Protein AF-A0A0Q4N5V1-F1 (afdb_monomer)

Secondary structure (DSSP, 8-state):
----TTHHHHHHHHHHHHHHTTTSS---HHHHHHHHHHHHTTSEEEEEETTEEEEEEE-HHHHHHHHHHHHHHHHHHHHHHHHH---PPP-B---S-PPPEEEEETTEEEEESEEEEEEPTTS-EEEEEE-TT--EEEEE--HHHHHHHHHHHHHTT-EEEEEESSS---

Mean predicted aligned error: 16.79 Å

pLDDT: mean 72.14, std 18.32, range [30.84, 95.5]

Structure (mmCIF, N/CA/C/O backbone):
data_AF-A0A0Q4N5V1-F1
#
_entry.id   AF-A0A0Q4N5V1-F1
#
loop_
_atom_site.group_PDB
_atom_site.id
_atom_site.type_symbol
_atom_site.label_atom_id
_atom_site.label_alt_id
_atom_site.label_comp_id
_atom_site.label_asym_id
_atom_site.label_entity_id
_atom_site.label_seq_id
_atom_site.pdbx_PDB_ins_code
_atom_site.Cartn_x
_atom_site.Cartn_y
_atom_site.Cartn_z
_atom_site.occupancy
_atom_site.B_iso_or_equiv
_atom_site.auth_seq_id
_atom_site.auth_comp_id
_atom_site.auth_asym_id
_atom_site.auth_atom_id
_atom_site.pdbx_PDB_model_num
ATOM 1 N N . MET A 1 1 ? 13.635 27.551 -15.452 1.00 30.84 1 MET A N 1
ATOM 2 C CA . MET A 1 1 ? 13.203 26.312 -14.761 1.00 30.84 1 MET A CA 1
ATOM 3 C C . MET A 1 1 ? 13.975 25.125 -15.321 1.00 30.84 1 MET A C 1
ATOM 5 O O . MET A 1 1 ? 13.756 24.750 -16.464 1.00 30.84 1 MET A O 1
ATOM 9 N N . LYS A 1 2 ? 14.915 24.579 -14.540 1.00 32.53 2 LYS A N 1
ATOM 10 C CA . LYS A 1 2 ? 15.691 23.373 -14.868 1.00 32.53 2 LYS A CA 1
ATOM 11 C C . LYS A 1 2 ? 14.797 22.145 -14.640 1.00 32.53 2 LYS A C 1
ATOM 13 O O . LYS A 1 2 ? 14.381 21.916 -13.510 1.00 32.53 2 LYS A O 1
ATOM 18 N N . ARG A 1 3 ? 14.471 21.386 -15.691 1.00 31.91 3 ARG A N 1
ATOM 19 C CA . ARG A 1 3 ? 13.717 20.122 -15.605 1.00 31.91 3 ARG A CA 1
ATOM 20 C C . ARG A 1 3 ? 14.646 18.950 -15.957 1.00 31.91 3 ARG A C 1
ATOM 22 O O . ARG A 1 3 ?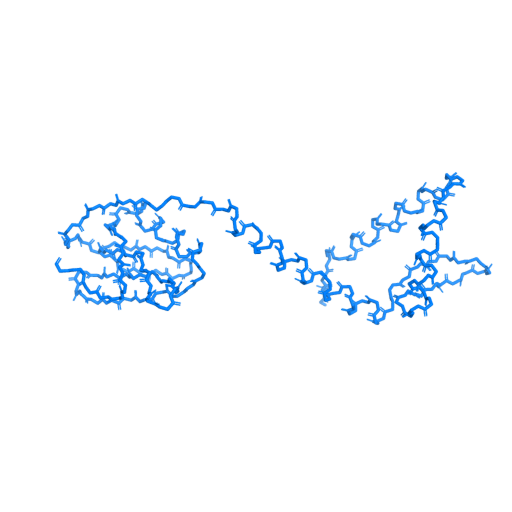 15.272 18.975 -17.007 1.00 31.91 3 ARG A O 1
ATOM 29 N N . GLY A 1 4 ? 14.706 17.936 -15.086 1.00 32.09 4 GLY A N 1
ATOM 30 C CA . GLY A 1 4 ? 15.033 16.552 -15.474 1.00 32.09 4 GLY A CA 1
ATOM 31 C C . GLY A 1 4 ? 16.502 16.105 -15.460 1.00 32.09 4 GLY A C 1
ATOM 32 O O . GLY A 1 4 ? 16.946 15.451 -16.398 1.00 32.09 4 GLY A O 1
ATOM 33 N N . GLY A 1 5 ? 17.258 16.396 -14.399 1.00 34.34 5 GLY A N 1
ATOM 34 C CA . GLY A 1 5 ? 18.684 16.050 -14.249 1.00 34.34 5 GLY A CA 1
ATOM 35 C C . GLY A 1 5 ? 19.044 14.586 -13.927 1.00 34.34 5 GLY A C 1
ATOM 36 O O . GLY A 1 5 ? 20.097 14.367 -13.339 1.00 34.34 5 GLY A O 1
ATOM 37 N N . ILE A 1 6 ? 18.223 13.587 -14.278 1.00 35.00 6 ILE A N 1
ATOM 38 C CA . ILE A 1 6 ? 18.539 12.166 -13.986 1.00 35.00 6 ILE A CA 1
ATOM 39 C C . ILE A 1 6 ? 18.706 11.329 -15.270 1.00 35.00 6 ILE A C 1
ATOM 41 O O . ILE A 1 6 ? 19.603 10.494 -15.337 1.00 35.00 6 ILE A O 1
ATOM 45 N N . ALA A 1 7 ? 17.963 11.622 -16.345 1.00 41.41 7 ALA A N 1
ATOM 46 C CA . ALA A 1 7 ? 18.101 10.907 -17.624 1.00 41.41 7 ALA A CA 1
ATOM 47 C C . ALA A 1 7 ? 19.300 11.389 -18.468 1.00 41.41 7 ALA A C 1
ATOM 49 O O . ALA A 1 7 ? 19.984 10.590 -19.105 1.00 41.41 7 ALA A O 1
ATOM 50 N N . ALA A 1 8 ? 19.600 12.692 -18.439 1.00 34.75 8 ALA A N 1
ATOM 51 C CA . ALA A 1 8 ? 20.717 13.268 -19.193 1.00 34.75 8 ALA A CA 1
ATOM 52 C C . ALA A 1 8 ? 22.090 12.866 -18.624 1.00 34.75 8 ALA A C 1
ATOM 54 O O . ALA A 1 8 ? 23.066 12.783 -19.367 1.00 34.75 8 ALA A O 1
ATOM 55 N N . THR A 1 9 ? 22.161 12.595 -17.318 1.00 35.16 9 THR A N 1
ATOM 56 C CA . THR A 1 9 ? 23.393 12.175 -16.641 1.00 35.16 9 THR A CA 1
ATOM 57 C C . THR A 1 9 ? 23.775 10.758 -17.059 1.00 35.16 9 THR A C 1
ATOM 59 O O . THR A 1 9 ? 24.915 10.556 -17.451 1.00 35.16 9 THR A O 1
ATOM 62 N N . GLN A 1 10 ? 22.821 9.817 -17.107 1.00 42.91 10 GLN A N 1
ATOM 63 C CA . GLN A 1 10 ? 23.083 8.433 -17.532 1.00 42.91 10 GLN A CA 1
ATOM 64 C C . GLN A 1 10 ? 23.411 8.303 -19.028 1.00 42.91 10 GLN A C 1
ATOM 66 O O . GLN A 1 10 ? 24.288 7.525 -19.395 1.00 42.91 10 GLN A O 1
ATOM 71 N N . LEU A 1 11 ? 22.774 9.095 -19.898 1.00 40.53 11 LEU A N 1
ATOM 72 C CA . LEU A 1 11 ? 23.109 9.127 -21.329 1.00 40.53 11 LEU A CA 1
ATOM 73 C C . LEU A 1 11 ? 24.512 9.696 -21.577 1.00 40.53 11 LEU A C 1
ATOM 75 O O . LEU A 1 11 ? 25.268 9.135 -22.367 1.00 40.53 11 LEU A O 1
ATOM 79 N N . LYS A 1 12 ? 24.905 10.745 -20.839 1.00 42.66 12 LYS A N 1
ATOM 80 C CA . LYS A 1 12 ? 26.290 11.240 -20.841 1.00 42.66 12 LYS A CA 1
ATOM 81 C C . LYS A 1 12 ? 27.272 10.199 -20.306 1.00 42.66 12 LYS A C 1
ATOM 83 O O . LYS A 1 12 ? 28.357 10.090 -20.862 1.00 42.66 12 LYS A O 1
ATOM 88 N N . SER A 1 13 ? 26.901 9.409 -19.296 1.00 48.34 13 SER A N 1
ATOM 89 C CA . SER A 1 13 ? 27.732 8.308 -18.787 1.00 48.34 13 SER A CA 1
ATOM 90 C C . SER A 1 13 ? 27.955 7.222 -19.836 1.00 48.34 13 SER A C 1
ATOM 92 O O . SER A 1 13 ? 29.079 6.767 -19.993 1.00 48.34 13 SER A O 1
ATOM 94 N N . ILE A 1 14 ? 26.917 6.840 -20.588 1.00 50.72 14 ILE A N 1
ATOM 95 C CA . ILE A 1 14 ? 27.019 5.824 -21.648 1.00 50.72 14 ILE A CA 1
ATOM 96 C C . ILE A 1 14 ? 27.849 6.353 -22.821 1.00 50.72 14 ILE A C 1
ATOM 98 O O . ILE A 1 14 ? 28.726 5.650 -23.304 1.00 50.72 14 ILE A O 1
ATOM 102 N N . ILE A 1 15 ? 27.638 7.601 -23.249 1.00 51.03 15 ILE A N 1
ATOM 103 C CA . ILE A 1 15 ? 28.427 8.219 -24.327 1.00 51.03 15 ILE A CA 1
ATOM 104 C C . ILE A 1 15 ? 29.891 8.417 -23.897 1.00 51.03 15 ILE A C 1
ATOM 106 O O . ILE A 1 15 ? 30.795 8.173 -24.691 1.00 51.03 15 ILE A O 1
ATOM 110 N N . SER A 1 16 ? 30.146 8.795 -22.641 1.00 52.72 16 SER A N 1
ATOM 111 C CA . SER A 1 16 ? 31.502 8.890 -22.079 1.00 52.72 16 SER A CA 1
ATOM 112 C C . SER A 1 16 ? 32.176 7.518 -21.988 1.00 52.72 16 SER A C 1
ATOM 114 O O . SER A 1 16 ? 33.333 7.388 -22.370 1.00 52.72 16 SER A O 1
ATOM 116 N N . TRP A 1 17 ? 31.439 6.485 -21.568 1.00 55.72 17 TRP A N 1
ATOM 117 C CA . TRP A 1 17 ? 31.905 5.095 -21.528 1.00 55.72 17 TRP A CA 1
ATOM 118 C C . TRP A 1 17 ? 32.208 4.539 -22.930 1.00 55.72 17 TRP A C 1
ATOM 120 O O . TRP A 1 17 ? 33.183 3.817 -23.121 1.00 55.72 17 TRP A O 1
ATOM 130 N N . LEU A 1 18 ? 31.405 4.912 -23.934 1.00 52.66 18 LEU A N 1
ATOM 131 C CA . LEU A 1 18 ? 31.639 4.560 -25.338 1.00 52.66 18 LEU A CA 1
ATOM 132 C C . LEU A 1 18 ? 32.889 5.261 -25.899 1.00 52.66 18 LEU A C 1
ATOM 134 O O . LEU A 1 18 ? 33.656 4.621 -26.613 1.00 52.66 18 LEU A O 1
ATOM 138 N N . LYS A 1 19 ? 33.123 6.533 -25.545 1.00 54.94 19 LYS A N 1
ATOM 139 C CA . LYS A 1 19 ? 34.309 7.310 -25.957 1.00 54.94 19 LYS A CA 1
ATOM 140 C C . LYS A 1 19 ? 35.603 6.823 -25.293 1.00 54.94 19 LYS A C 1
ATOM 142 O O . LYS A 1 19 ? 36.628 6.754 -25.958 1.00 54.94 19 LYS A O 1
ATOM 147 N N . GLU A 1 20 ? 35.565 6.411 -24.023 1.00 54.12 20 GLU A N 1
ATOM 148 C CA . GLU A 1 20 ? 36.720 5.794 -23.339 1.00 54.12 20 GLU A CA 1
ATOM 149 C C . GLU A 1 20 ? 37.159 4.471 -23.988 1.00 54.12 20 GLU A C 1
ATOM 151 O O . GLU A 1 20 ? 38.341 4.132 -23.968 1.00 54.12 20 GLU A O 1
ATOM 156 N N . ARG A 1 21 ? 36.226 3.741 -24.613 1.00 47.53 21 ARG A N 1
ATOM 157 C CA . ARG A 1 21 ? 36.496 2.475 -25.312 1.00 47.53 21 ARG A CA 1
ATOM 158 C C . ARG A 1 21 ? 36.750 2.609 -26.814 1.00 47.53 21 ARG A C 1
ATOM 160 O O . ARG A 1 21 ? 37.086 1.610 -27.442 1.00 47.53 21 ARG A O 1
ATOM 167 N N . GLU A 1 22 ? 36.686 3.810 -27.397 1.00 45.47 22 GLU A N 1
ATOM 168 C CA . GLU A 1 22 ? 37.096 4.038 -28.798 1.00 45.47 22 GLU A CA 1
ATOM 169 C C . GLU A 1 22 ? 38.586 3.737 -29.053 1.00 45.47 22 GLU A C 1
ATOM 171 O O . GLU A 1 22 ? 38.978 3.523 -30.201 1.00 45.47 22 GLU A O 1
ATOM 176 N N . GLY A 1 23 ? 39.401 3.639 -27.995 1.00 46.62 23 GLY A N 1
ATOM 177 C CA . GLY A 1 23 ? 40.788 3.171 -28.061 1.00 46.62 23 GLY A CA 1
ATOM 178 C C . GLY A 1 23 ? 40.965 1.645 -28.105 1.00 46.62 23 GLY A C 1
ATOM 179 O O . GLY A 1 23 ? 42.031 1.173 -28.504 1.00 46.62 23 GLY A O 1
ATOM 180 N N . GLU A 1 24 ? 39.947 0.852 -27.750 1.00 42.16 24 GLU A N 1
ATOM 181 C CA . GLU A 1 24 ? 39.984 -0.610 -27.865 1.00 42.16 24 GLU A CA 1
ATOM 182 C C . GLU A 1 24 ? 39.417 -1.026 -29.228 1.00 42.16 24 GLU A C 1
ATOM 184 O O . GLU A 1 24 ? 38.249 -0.808 -29.546 1.00 42.16 24 GLU A O 1
ATOM 189 N N . LYS A 1 25 ? 40.264 -1.639 -30.064 1.00 44.91 25 LYS A N 1
ATOM 190 C CA . LYS A 1 25 ? 40.018 -1.968 -31.485 1.00 44.91 25 LYS A CA 1
ATOM 191 C C . LYS A 1 25 ? 38.798 -2.854 -31.793 1.00 44.91 25 LYS A C 1
ATOM 193 O O . LYS A 1 25 ? 38.579 -3.187 -32.957 1.00 44.91 25 LYS A O 1
ATOM 198 N N . THR A 1 26 ? 37.970 -3.205 -30.821 1.00 41.72 26 THR A N 1
ATOM 199 C CA . THR A 1 26 ? 36.768 -4.011 -31.027 1.00 41.72 26 THR A CA 1
ATOM 200 C C . THR A 1 26 ? 35.594 -3.449 -30.240 1.00 41.72 26 THR A C 1
ATOM 202 O O . THR A 1 26 ? 35.193 -3.990 -29.213 1.00 41.72 26 THR A O 1
ATOM 205 N N . PHE A 1 27 ? 34.934 -2.434 -30.800 1.00 51.25 27 PHE A N 1
ATOM 206 C CA . PHE A 1 27 ? 33.477 -2.474 -30.724 1.00 51.25 27 PHE A CA 1
ATOM 207 C C . PHE A 1 27 ? 33.048 -3.786 -31.370 1.00 51.25 27 PHE A C 1
ATOM 209 O O . PHE A 1 27 ? 33.332 -3.998 -32.554 1.00 51.25 27 PHE A O 1
ATOM 216 N N . ASP A 1 28 ? 32.404 -4.666 -30.604 1.00 57.41 28 ASP A N 1
ATOM 217 C CA . ASP A 1 28 ? 31.813 -5.876 -31.160 1.00 57.41 28 ASP A CA 1
ATOM 218 C C . ASP A 1 28 ? 30.959 -5.471 -32.375 1.00 57.41 28 ASP A C 1
ATOM 220 O O . ASP A 1 28 ? 30.169 -4.518 -32.322 1.00 57.41 28 ASP A O 1
ATOM 224 N N . SER A 1 29 ? 31.164 -6.158 -33.500 1.00 60.41 29 SER A N 1
ATOM 225 C CA . SER A 1 29 ? 30.420 -5.971 -34.749 1.00 60.41 29 SER A CA 1
ATOM 226 C C . SER A 1 29 ? 28.904 -5.856 -34.520 1.00 60.41 29 SER A C 1
ATOM 228 O O . SER A 1 29 ? 28.217 -5.110 -35.224 1.00 60.41 29 SER A O 1
ATOM 230 N N . ASN A 1 30 ? 28.400 -6.517 -33.476 1.00 58.59 30 ASN A N 1
ATOM 231 C CA . ASN A 1 30 ? 27.010 -6.495 -33.046 1.00 58.59 30 ASN A CA 1
ATOM 232 C C . ASN A 1 30 ? 26.556 -5.139 -32.490 1.00 58.59 30 ASN A C 1
ATOM 234 O O . ASN A 1 30 ? 25.450 -4.692 -32.800 1.00 58.59 30 ASN A O 1
ATOM 238 N N . VAL A 1 31 ? 27.398 -4.448 -31.718 1.00 61.81 31 VAL A N 1
ATOM 239 C CA . VAL A 1 31 ? 27.087 -3.123 -31.158 1.00 61.81 31 VAL A CA 1
ATOM 240 C C . VAL A 1 31 ? 27.040 -2.082 -32.269 1.00 61.81 31 VAL A C 1
ATOM 242 O O . VAL A 1 31 ? 26.069 -1.334 -32.367 1.00 61.81 31 VAL A O 1
ATOM 245 N N . ARG A 1 32 ? 28.022 -2.098 -33.181 1.00 65.69 32 ARG A N 1
ATOM 246 C CA . ARG A 1 32 ? 28.013 -1.228 -34.369 1.00 65.69 32 ARG A CA 1
ATOM 247 C C . ARG A 1 32 ? 26.766 -1.465 -35.211 1.00 65.69 32 ARG A C 1
ATOM 249 O O . ARG A 1 32 ? 26.035 -0.522 -35.497 1.00 65.69 32 ARG A O 1
ATOM 256 N N . ARG A 1 33 ? 26.476 -2.725 -35.550 1.00 68.38 33 ARG A N 1
ATOM 257 C CA . ARG A 1 33 ? 25.290 -3.092 -36.337 1.00 68.38 33 ARG A CA 1
ATOM 258 C C . ARG A 1 33 ? 23.995 -2.650 -35.651 1.00 68.38 33 ARG A C 1
ATOM 260 O O . ARG A 1 33 ? 23.082 -2.197 -36.329 1.00 68.38 33 ARG A O 1
ATOM 267 N N . SER A 1 34 ? 23.922 -2.729 -34.324 1.00 69.31 34 SER A N 1
ATOM 268 C CA . SER A 1 34 ? 22.753 -2.283 -33.557 1.00 69.31 34 SER A CA 1
ATOM 269 C C . SER A 1 34 ? 22.595 -0.761 -33.570 1.00 69.31 34 SER A C 1
ATOM 271 O O . SER A 1 34 ? 21.494 -0.271 -33.790 1.00 69.31 34 SER A O 1
ATOM 273 N N . ILE A 1 35 ? 23.686 -0.005 -33.423 1.00 71.75 35 ILE A N 1
ATOM 274 C CA . ILE A 1 35 ? 23.675 1.464 -33.522 1.00 71.75 35 ILE A CA 1
ATOM 275 C C . ILE A 1 35 ? 23.233 1.914 -34.922 1.00 71.75 35 ILE A C 1
ATOM 277 O O . ILE A 1 35 ? 22.397 2.809 -35.045 1.00 71.75 35 ILE A O 1
ATOM 281 N N . PHE A 1 36 ? 23.727 1.260 -35.978 1.00 75.25 36 PHE A N 1
ATOM 282 C CA . PHE A 1 36 ? 23.287 1.543 -37.346 1.00 75.25 36 PHE A CA 1
ATOM 283 C C . PHE A 1 36 ? 21.814 1.188 -37.568 1.00 75.25 36 PHE A C 1
ATOM 285 O O . PHE A 1 36 ? 21.093 2.008 -38.122 1.00 75.25 36 PHE A O 1
ATOM 292 N N . ARG A 1 37 ? 21.330 0.051 -37.050 1.00 78.19 37 ARG A N 1
ATOM 293 C CA . ARG A 1 37 ? 19.900 -0.312 -37.101 1.00 78.19 37 ARG A CA 1
ATOM 294 C C . ARG A 1 37 ? 19.011 0.713 -36.399 1.00 78.19 37 ARG A C 1
ATOM 296 O O . ARG A 1 37 ? 17.949 1.052 -36.906 1.00 78.19 37 ARG A O 1
ATOM 303 N N . LEU A 1 38 ? 19.440 1.226 -35.246 1.00 77.75 38 LEU A N 1
ATOM 304 C CA . LEU A 1 38 ? 18.700 2.256 -34.511 1.00 77.75 38 LEU A CA 1
ATOM 305 C C . LEU A 1 38 ? 18.699 3.602 -35.248 1.00 77.75 38 LEU A C 1
ATOM 307 O O . LEU A 1 38 ? 17.710 4.331 -35.189 1.00 77.75 38 LEU A O 1
ATOM 311 N N . LYS A 1 39 ? 19.772 3.920 -35.979 1.00 78.56 39 LYS A N 1
ATOM 312 C CA . LYS A 1 39 ? 19.810 5.078 -36.878 1.00 78.56 39 LYS A CA 1
ATOM 313 C C . LYS A 1 39 ? 18.905 4.893 -38.101 1.00 78.56 39 LYS A C 1
ATOM 315 O O . LYS A 1 39 ? 18.154 5.805 -38.421 1.00 78.56 39 LYS A O 1
ATOM 320 N N . GLU A 1 40 ? 18.952 3.739 -38.767 1.00 81.94 40 GLU A N 1
ATOM 321 C CA . GLU A 1 40 ? 18.081 3.417 -39.914 1.00 81.94 40 GLU A CA 1
ATOM 322 C C . GLU A 1 40 ? 16.599 3.429 -39.525 1.00 81.94 40 GLU A C 1
ATOM 324 O O . GLU A 1 40 ? 15.760 3.879 -40.298 1.00 81.94 40 GLU A O 1
ATOM 329 N N . ALA A 1 41 ? 16.283 3.021 -38.294 1.00 82.44 41 ALA A N 1
ATOM 330 C CA . ALA A 1 41 ? 14.945 3.115 -37.716 1.00 82.44 41 ALA A CA 1
ATOM 331 C C . ALA A 1 41 ? 14.531 4.548 -37.314 1.00 82.44 41 ALA A C 1
ATOM 333 O O . ALA A 1 41 ? 13.444 4.735 -36.770 1.00 82.44 41 ALA A O 1
ATOM 334 N N . GLY A 1 42 ? 15.387 5.554 -37.531 1.00 83.75 42 GLY A N 1
ATOM 335 C CA . GLY A 1 42 ? 15.104 6.956 -37.218 1.00 83.75 42 GLY A CA 1
ATOM 336 C C . GLY A 1 42 ? 15.148 7.300 -35.728 1.00 83.75 42 GLY A C 1
ATOM 337 O O . GLY A 1 42 ? 14.684 8.370 -35.345 1.00 83.75 42 GLY A O 1
ATOM 338 N N . LEU A 1 43 ? 15.696 6.429 -34.874 1.00 80.75 43 LEU A N 1
ATOM 339 C CA . LEU A 1 43 ? 15.728 6.609 -33.413 1.00 80.75 43 LEU A CA 1
ATOM 340 C C . LEU A 1 43 ? 16.985 7.344 -32.928 1.00 80.75 43 LEU A C 1
ATOM 342 O O . LEU A 1 43 ? 16.983 7.938 -31.849 1.00 80.75 43 LEU A O 1
ATOM 346 N N . LEU A 1 44 ? 18.057 7.317 -33.721 1.00 81.75 44 LEU A N 1
ATOM 347 C CA . LEU A 1 44 ? 19.319 8.002 -33.443 1.00 81.75 44 LEU A CA 1
ATOM 348 C C . LEU A 1 44 ? 19.704 8.923 -34.600 1.00 81.75 44 LEU A C 1
ATOM 350 O O . LEU A 1 44 ? 19.561 8.563 -35.767 1.00 81.75 44 LEU A O 1
ATOM 354 N N . GLN A 1 45 ? 20.274 10.076 -34.270 1.00 77.56 45 GLN A N 1
ATOM 355 C CA . GLN A 1 45 ? 20.905 10.990 -35.213 1.00 77.56 45 GLN A CA 1
ATOM 356 C C . GLN A 1 45 ? 22.404 11.071 -34.927 1.00 77.56 45 GLN A C 1
ATOM 358 O O . GLN A 1 45 ? 22.825 11.117 -33.770 1.00 77.56 45 GLN A O 1
ATOM 363 N N . PHE A 1 46 ? 23.210 11.081 -35.991 1.00 78.44 46 PHE A N 1
ATOM 364 C CA . PHE A 1 46 ? 24.652 11.307 -35.887 1.00 78.44 46 PHE A CA 1
ATOM 365 C C . PHE A 1 46 ? 24.951 12.749 -36.270 1.00 78.44 46 PHE A C 1
ATOM 367 O O . PHE A 1 46 ? 24.616 13.169 -37.380 1.00 78.44 46 PHE A O 1
ATOM 374 N N . THR A 1 47 ? 25.607 13.479 -35.378 1.00 64.62 47 THR A N 1
ATOM 375 C CA . THR A 1 47 ? 26.124 14.813 -35.675 1.00 64.62 47 THR A CA 1
ATOM 376 C C . THR A 1 47 ? 27.553 14.656 -36.169 1.00 64.62 47 THR A C 1
ATOM 378 O O . THR A 1 47 ? 28.412 14.117 -35.470 1.00 64.62 47 THR A O 1
ATOM 381 N N . VAL A 1 48 ? 27.800 15.074 -37.406 1.00 61.59 48 VAL A N 1
ATOM 382 C CA . VAL A 1 48 ? 29.115 14.994 -38.050 1.00 61.59 48 VAL A CA 1
ATOM 383 C C . VAL A 1 48 ? 29.805 16.343 -37.884 1.00 61.59 48 VAL A C 1
ATOM 385 O O . VAL A 1 48 ? 29.209 17.372 -38.191 1.00 61.59 48 VAL A O 1
ATOM 388 N N . SER A 1 49 ? 31.052 16.344 -37.416 1.00 48.22 49 SER A N 1
ATOM 389 C CA . SER A 1 49 ? 31.908 17.533 -37.402 1.00 48.22 49 SER A CA 1
ATOM 390 C C . SER A 1 49 ? 33.156 17.221 -38.225 1.00 48.22 49 SER A C 1
ATOM 392 O O . SER A 1 49 ? 33.803 16.206 -37.988 1.00 48.22 49 SER A O 1
ATOM 394 N N . ASN A 1 50 ? 33.457 18.039 -39.238 1.00 49.78 50 ASN A N 1
ATOM 395 C CA . ASN A 1 50 ? 34.597 17.860 -40.154 1.00 49.78 50 ASN A CA 1
ATOM 396 C C . ASN A 1 50 ? 34.717 16.461 -40.801 1.00 49.78 50 ASN A C 1
ATOM 398 O O . ASN A 1 50 ? 35.808 15.912 -40.922 1.00 49.78 50 ASN A O 1
ATOM 402 N N . GLY A 1 51 ? 33.598 15.876 -41.241 1.00 54.28 51 GLY A N 1
ATOM 403 C CA . GLY A 1 51 ? 33.591 14.600 -41.973 1.00 54.28 51 GLY A CA 1
ATOM 404 C C . GLY A 1 51 ? 33.670 13.340 -41.101 1.00 54.28 51 GLY A C 1
ATOM 405 O O . GLY A 1 51 ? 33.492 12.242 -41.625 1.00 54.28 51 GLY A O 1
ATOM 406 N N . THR A 1 52 ? 33.841 13.474 -39.783 1.00 52.44 52 THR A N 1
ATOM 407 C CA . THR A 1 52 ? 33.782 12.368 -38.815 1.00 52.44 52 THR A CA 1
ATOM 408 C C . THR A 1 52 ? 32.526 12.466 -37.933 1.00 52.44 52 THR A C 1
ATOM 410 O O . THR A 1 52 ? 32.187 13.557 -37.463 1.00 52.44 52 THR A O 1
ATOM 413 N N . PRO A 1 53 ? 31.785 11.359 -37.700 1.00 55.66 53 PRO A N 1
ATOM 414 C CA . PRO A 1 53 ? 30.680 11.342 -36.740 1.00 55.66 53 PRO A CA 1
ATOM 415 C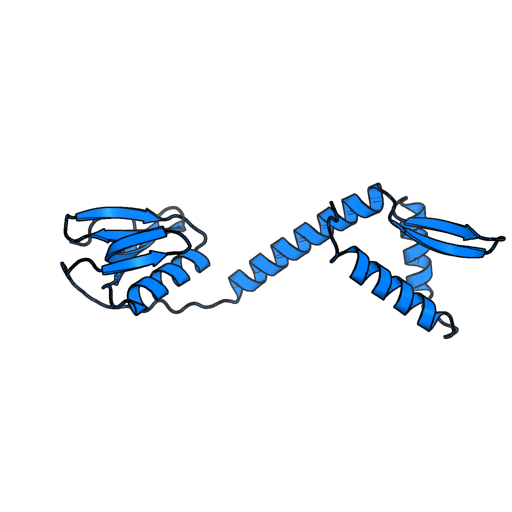 C . PRO A 1 53 ? 31.229 11.670 -35.348 1.00 55.66 53 PRO A C 1
ATOM 417 O O . PRO A 1 53 ? 32.042 10.924 -34.816 1.00 55.66 53 PRO A O 1
ATOM 420 N N . PHE A 1 54 ? 30.826 12.807 -34.789 1.00 58.97 54 PHE A N 1
ATOM 421 C CA . PHE A 1 54 ? 31.380 13.359 -33.550 1.00 58.97 54 PHE A CA 1
ATOM 422 C C . PHE A 1 54 ? 30.440 13.160 -32.349 1.00 58.97 54 PHE A C 1
ATOM 424 O O . PHE A 1 54 ? 30.887 13.157 -31.198 1.00 58.97 54 PHE A O 1
ATOM 431 N N . ASP A 1 55 ? 29.140 12.968 -32.600 1.00 65.25 55 ASP A N 1
ATOM 432 C CA . ASP A 1 55 ? 28.163 12.751 -31.535 1.00 65.25 55 ASP A CA 1
ATOM 433 C C . ASP A 1 55 ? 26.970 11.890 -31.975 1.00 65.25 55 ASP A C 1
ATOM 435 O O . ASP A 1 55 ? 26.565 11.914 -33.142 1.00 65.25 55 ASP A O 1
ATOM 439 N N . ILE A 1 56 ? 26.397 11.141 -31.029 1.00 71.62 56 ILE A N 1
ATOM 440 C CA . ILE A 1 56 ? 25.187 10.328 -31.218 1.00 71.62 56 ILE A CA 1
ATOM 441 C C . ILE A 1 56 ? 24.119 10.873 -30.272 1.00 71.62 56 ILE A C 1
ATOM 443 O O . ILE A 1 56 ? 24.300 10.873 -29.057 1.00 71.62 56 ILE A O 1
ATOM 447 N N . SER A 1 57 ? 22.989 11.313 -30.819 1.00 75.75 57 SER A N 1
ATOM 448 C CA . SER A 1 57 ? 21.851 11.825 -30.047 1.00 75.75 57 SER A CA 1
ATOM 449 C C . SER A 1 57 ? 20.575 11.055 -30.376 1.00 75.75 57 SER A C 1
ATOM 451 O O . SER A 1 57 ? 20.410 10.562 -31.492 1.00 75.75 57 SER A O 1
ATOM 453 N N . LEU A 1 58 ? 19.662 10.946 -29.408 1.00 77.94 58 LEU A N 1
ATOM 454 C CA . LEU A 1 58 ? 18.313 10.434 -29.661 1.00 77.94 58 LEU A CA 1
ATOM 455 C C . LEU A 1 58 ? 17.526 11.452 -30.487 1.00 77.94 58 LEU A C 1
ATOM 457 O O . LEU A 1 58 ? 17.543 12.645 -30.183 1.00 77.94 58 LEU A O 1
ATOM 461 N N . THR A 1 59 ? 16.806 10.971 -31.496 1.00 81.56 59 THR A N 1
ATOM 462 C CA . THR A 1 59 ? 15.758 11.765 -32.148 1.00 81.56 59 THR A CA 1
ATOM 463 C C . THR A 1 59 ? 14.554 11.893 -31.213 1.00 81.56 59 THR A C 1
ATOM 465 O O . THR A 1 59 ? 14.447 11.176 -30.216 1.00 81.56 59 THR A O 1
ATOM 468 N N . GLU A 1 60 ? 13.604 12.768 -31.535 1.00 78.81 60 GLU A N 1
ATOM 469 C CA . GLU A 1 60 ? 12.341 12.870 -30.793 1.00 78.81 60 GLU A CA 1
ATOM 470 C C . GLU A 1 60 ? 11.596 11.522 -30.734 1.00 78.81 60 GLU A C 1
ATOM 472 O O . GLU A 1 60 ? 11.141 11.098 -29.671 1.00 78.81 60 GLU A O 1
ATOM 477 N N . GLN A 1 61 ? 11.570 10.787 -31.849 1.00 78.50 61 GLN A N 1
ATOM 478 C CA . GLN A 1 61 ? 11.000 9.442 -31.917 1.00 78.50 61 GLN A CA 1
ATOM 479 C C . GLN A 1 61 ? 11.762 8.450 -31.023 1.00 78.50 61 GLN A C 1
ATOM 481 O O . GLN A 1 61 ? 11.146 7.696 -30.266 1.00 78.50 61 GLN A O 1
ATOM 486 N N . GLY A 1 62 ? 13.099 8.483 -31.056 1.00 80.88 62 GLY A N 1
ATOM 487 C CA . GLY A 1 62 ? 13.944 7.674 -30.177 1.00 80.88 62 GLY A CA 1
ATOM 488 C C . GLY A 1 62 ? 13.714 7.973 -28.698 1.00 80.88 62 GLY A C 1
ATOM 489 O O . GLY A 1 62 ? 13.647 7.056 -27.878 1.00 80.88 62 GLY A O 1
ATOM 490 N N . TYR A 1 63 ? 13.526 9.247 -28.357 1.00 76.44 63 TYR A N 1
ATOM 491 C CA . TYR A 1 63 ? 13.231 9.686 -27.000 1.00 76.44 63 TYR A CA 1
ATOM 492 C C . TYR A 1 63 ? 11.866 9.181 -26.514 1.00 76.44 63 TYR A C 1
ATOM 494 O O . TYR A 1 63 ? 11.784 8.591 -25.436 1.00 76.44 63 TYR A O 1
ATOM 502 N N . LEU A 1 64 ? 10.805 9.342 -27.312 1.00 75.62 64 LEU A N 1
ATOM 503 C CA . LEU A 1 64 ? 9.457 8.876 -26.964 1.00 75.62 64 LEU A CA 1
ATOM 504 C C . LEU A 1 64 ? 9.396 7.352 -26.802 1.00 75.62 64 LEU A C 1
ATOM 506 O O . LEU A 1 64 ? 8.781 6.841 -25.862 1.00 75.62 64 LEU A O 1
ATOM 510 N N . GLN A 1 65 ? 10.080 6.617 -27.679 1.00 77.38 65 GLN A N 1
ATOM 511 C CA . GLN A 1 65 ? 10.157 5.163 -27.592 1.00 77.38 65 GLN A CA 1
ATOM 512 C C . GLN A 1 65 ? 10.954 4.711 -26.359 1.00 77.38 65 GLN A C 1
ATOM 514 O O . GLN A 1 65 ? 10.520 3.805 -25.644 1.00 77.38 65 GLN A O 1
ATOM 519 N N . GLY A 1 66 ? 12.073 5.378 -26.057 1.00 73.31 66 GLY A N 1
ATOM 520 C CA . GLY A 1 66 ? 12.844 5.143 -24.836 1.00 73.31 66 GLY A CA 1
ATOM 521 C C . GLY A 1 66 ? 12.039 5.423 -23.565 1.00 73.31 66 GLY A C 1
ATOM 522 O O . GLY A 1 66 ? 12.111 4.653 -22.607 1.00 73.31 66 GLY A O 1
ATOM 523 N N . LEU A 1 67 ? 11.211 6.471 -23.568 1.00 71.88 67 LEU A N 1
ATOM 524 C CA . LEU A 1 67 ? 10.333 6.812 -22.450 1.00 71.88 67 LEU A CA 1
ATOM 525 C C . LEU A 1 67 ? 9.278 5.724 -22.204 1.00 71.88 67 LEU A C 1
ATOM 527 O O . LEU A 1 67 ? 9.083 5.309 -21.063 1.00 71.88 67 LEU A O 1
ATOM 531 N N . ASN A 1 68 ? 8.651 5.212 -23.267 1.00 72.44 68 ASN A N 1
ATOM 532 C CA . ASN A 1 68 ? 7.674 4.125 -23.178 1.00 72.44 68 ASN A CA 1
ATOM 533 C C . ASN A 1 68 ? 8.298 2.834 -22.620 1.00 72.44 68 ASN A C 1
ATOM 535 O O . ASN A 1 68 ? 7.717 2.183 -21.752 1.00 72.44 68 ASN A O 1
ATOM 539 N N . ILE A 1 69 ? 9.498 2.481 -23.092 1.00 74.19 69 ILE A N 1
ATOM 540 C CA . ILE A 1 69 ? 10.238 1.312 -22.602 1.00 74.19 69 ILE A CA 1
ATOM 541 C C . ILE A 1 69 ? 10.614 1.505 -21.132 1.00 74.19 69 ILE A C 1
ATOM 543 O O . ILE A 1 69 ? 10.382 0.608 -20.330 1.00 74.19 69 ILE A O 1
ATOM 547 N N . SER A 1 70 ? 11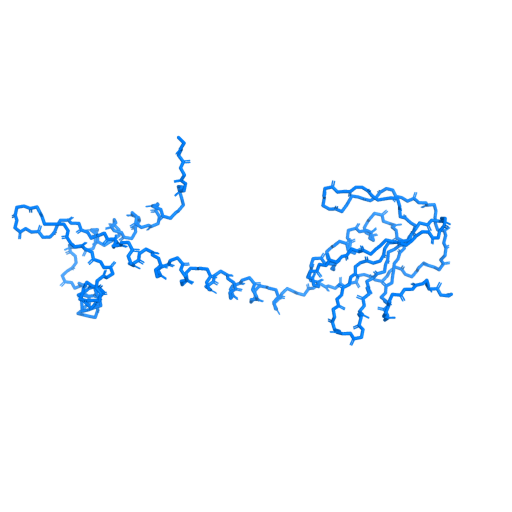.130 2.679 -20.760 1.00 64.81 70 SER A N 1
ATOM 548 C CA . SER A 1 70 ? 11.490 2.996 -19.376 1.00 64.81 70 SER A CA 1
ATOM 549 C C . SER A 1 70 ? 10.287 2.881 -18.438 1.00 64.81 70 SER A C 1
ATOM 551 O O . SER A 1 70 ? 10.362 2.185 -17.432 1.00 64.81 70 SER A O 1
ATOM 553 N N . GLN A 1 71 ? 9.136 3.448 -18.817 1.00 66.69 71 GLN A N 1
ATOM 554 C CA . GLN A 1 71 ? 7.891 3.318 -18.054 1.00 66.69 71 GLN A CA 1
ATOM 555 C C . GLN A 1 71 ? 7.466 1.857 -17.890 1.00 66.69 71 GLN A C 1
ATOM 557 O O . GLN A 1 71 ? 7.139 1.437 -16.783 1.00 66.69 71 GLN A O 1
ATOM 562 N N . LYS A 1 72 ? 7.506 1.060 -18.963 1.00 64.19 72 LYS A N 1
ATOM 563 C CA . LYS A 1 72 ? 7.185 -0.374 -18.904 1.00 64.19 72 LYS A CA 1
ATOM 564 C C . LYS A 1 72 ? 8.139 -1.143 -17.992 1.00 64.19 72 LYS A C 1
ATOM 566 O O . LYS A 1 72 ? 7.684 -1.989 -17.230 1.00 64.19 72 LYS A O 1
ATOM 571 N N . VAL A 1 73 ? 9.435 -0.839 -18.044 1.00 67.56 73 VAL A N 1
ATOM 572 C CA . VAL A 1 73 ? 10.450 -1.451 -17.176 1.00 67.56 73 VAL A CA 1
ATOM 573 C C . VAL A 1 73 ? 10.228 -1.051 -15.720 1.00 67.56 73 VAL A C 1
ATOM 575 O O . VAL A 1 73 ? 10.273 -1.917 -14.857 1.00 67.56 73 VAL A O 1
ATOM 578 N N . THR A 1 74 ? 9.929 0.218 -15.432 1.00 62.50 74 THR A N 1
ATOM 579 C CA . THR A 1 74 ? 9.598 0.675 -14.074 1.00 62.50 74 THR A CA 1
ATOM 580 C C . THR A 1 74 ? 8.345 -0.013 -13.546 1.00 62.50 74 THR A C 1
ATOM 582 O O . THR A 1 74 ? 8.390 -0.570 -12.458 1.00 62.50 74 THR A O 1
ATOM 585 N N . LEU A 1 75 ? 7.266 -0.069 -14.331 1.00 64.94 75 LEU A N 1
ATOM 586 C CA . LEU A 1 75 ? 6.033 -0.762 -13.945 1.00 64.94 75 LEU A CA 1
ATOM 587 C C . LEU A 1 75 ? 6.268 -2.256 -13.696 1.00 64.94 75 LEU A C 1
ATOM 589 O O . LEU A 1 75 ? 5.776 -2.796 -12.709 1.00 64.94 75 LEU A O 1
ATOM 593 N N . ALA A 1 76 ? 7.041 -2.923 -14.557 1.00 57.91 76 ALA A N 1
ATOM 594 C CA . ALA A 1 76 ? 7.398 -4.327 -14.379 1.00 57.91 76 ALA A CA 1
ATOM 595 C C . ALA A 1 76 ? 8.282 -4.543 -13.142 1.00 57.91 76 ALA A C 1
ATOM 597 O O . ALA A 1 76 ? 8.094 -5.512 -12.412 1.00 57.91 76 ALA A O 1
ATOM 598 N N . HIS A 1 77 ? 9.213 -3.629 -12.873 1.00 53.75 77 HIS A N 1
ATOM 599 C CA . HIS A 1 77 ? 10.084 -3.669 -11.699 1.00 53.75 77 HIS A CA 1
ATOM 600 C C . HIS A 1 77 ? 9.319 -3.408 -10.400 1.00 53.75 77 HIS A C 1
ATOM 602 O O . HIS A 1 77 ? 9.550 -4.091 -9.407 1.00 53.75 77 HIS A O 1
ATOM 608 N N . ASP A 1 78 ? 8.379 -2.466 -10.402 1.00 59.25 78 ASP A N 1
ATOM 609 C CA . ASP A 1 78 ? 7.514 -2.170 -9.259 1.00 59.25 78 ASP A CA 1
ATOM 610 C C . ASP A 1 78 ? 6.520 -3.311 -9.003 1.00 59.25 78 ASP A C 1
ATOM 612 O O . ASP A 1 78 ? 6.294 -3.689 -7.848 1.00 59.25 78 ASP A O 1
ATOM 616 N N . ALA A 1 79 ? 5.990 -3.927 -10.064 1.00 58.66 79 ALA A N 1
ATOM 617 C CA . ALA A 1 79 ? 5.181 -5.139 -9.973 1.00 58.66 79 ALA A CA 1
ATOM 618 C C . ALA A 1 79 ? 5.994 -6.319 -9.415 1.00 58.66 79 ALA A C 1
ATOM 620 O O . ALA A 1 79 ? 5.535 -6.997 -8.498 1.00 58.66 79 ALA A O 1
ATOM 621 N N . PHE A 1 80 ? 7.225 -6.518 -9.895 1.00 54.25 80 PHE A N 1
ATOM 622 C CA . PHE A 1 80 ? 8.129 -7.573 -9.427 1.00 54.25 80 PHE A CA 1
ATOM 623 C C . PHE A 1 80 ? 8.587 -7.369 -7.973 1.00 54.25 80 PHE A C 1
ATOM 625 O O . PHE A 1 80 ? 8.648 -8.307 -7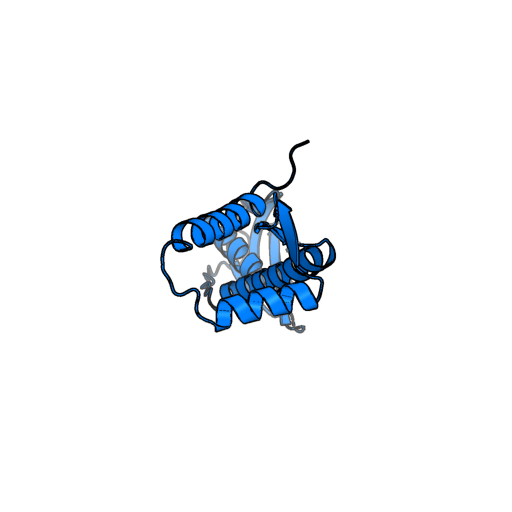.173 1.00 54.25 80 PHE A O 1
ATOM 632 N N . LYS A 1 81 ? 8.880 -6.125 -7.583 1.00 56.81 81 LYS A N 1
ATOM 633 C CA . LYS A 1 81 ? 9.155 -5.786 -6.182 1.00 56.81 81 LYS A CA 1
ATOM 634 C C . LYS A 1 81 ? 7.944 -6.081 -5.309 1.00 56.81 81 LYS A C 1
ATOM 636 O O . LYS A 1 81 ? 8.097 -6.682 -4.251 1.00 56.81 81 LYS A O 1
ATOM 641 N N . SER A 1 82 ? 6.749 -5.721 -5.766 1.00 56.81 82 SER A N 1
ATOM 642 C CA . SER A 1 82 ? 5.510 -6.004 -5.039 1.00 56.81 82 SER A CA 1
ATOM 643 C C . SER A 1 82 ? 5.214 -7.506 -4.937 1.00 56.81 82 SER A C 1
ATOM 645 O O . SER A 1 82 ? 4.694 -7.929 -3.912 1.00 56.81 82 SER A O 1
ATOM 647 N N . SER A 1 83 ? 5.593 -8.325 -5.928 1.00 57.25 83 SER A N 1
ATOM 648 C CA . SER A 1 83 ? 5.406 -9.786 -5.889 1.00 57.25 83 SER A CA 1
ATOM 649 C C . SER A 1 83 ? 6.407 -10.527 -4.996 1.00 57.25 83 SER A C 1
ATOM 651 O O . SER A 1 83 ? 6.171 -11.681 -4.652 1.00 57.25 83 SER A O 1
ATOM 653 N N . THR A 1 84 ? 7.521 -9.889 -4.626 1.00 54.06 84 THR A N 1
ATOM 654 C CA . THR A 1 84 ? 8.580 -10.496 -3.793 1.00 54.06 84 THR A CA 1
ATOM 655 C C . THR A 1 84 ? 8.555 -9.979 -2.347 1.00 54.06 84 THR A C 1
ATOM 657 O O . THR A 1 84 ? 9.146 -10.578 -1.449 1.00 54.06 84 THR A O 1
ATOM 660 N N . LEU A 1 85 ? 7.863 -8.865 -2.089 1.00 53.91 85 LEU A N 1
ATOM 661 C CA . LEU A 1 85 ? 7.722 -8.293 -0.753 1.00 53.91 85 LEU A CA 1
ATOM 662 C C . LEU A 1 85 ? 6.667 -9.056 0.056 1.00 53.91 85 LEU A C 1
ATOM 664 O O . LEU A 1 85 ? 5.467 -8.858 -0.105 1.00 53.91 85 LEU A O 1
ATOM 668 N N . CYS A 1 86 ? 7.132 -9.897 0.978 1.00 57.06 86 CYS A N 1
ATOM 669 C CA . CYS A 1 86 ? 6.284 -10.512 1.992 1.00 57.06 86 CYS A CA 1
ATOM 670 C C . CYS A 1 86 ? 6.112 -9.554 3.183 1.00 57.06 86 CYS A C 1
ATOM 672 O O . CYS A 1 86 ? 7.093 -9.175 3.827 1.00 57.06 86 CYS A O 1
ATOM 674 N N . ILE A 1 87 ? 4.870 -9.171 3.494 1.00 62.84 87 ILE A N 1
ATOM 675 C CA . ILE A 1 87 ? 4.524 -8.504 4.755 1.00 62.84 87 ILE A CA 1
ATOM 676 C C . ILE A 1 87 ? 3.707 -9.487 5.590 1.00 62.84 87 ILE A C 1
ATOM 678 O O . ILE A 1 87 ? 2.584 -9.828 5.231 1.00 62.84 87 ILE A O 1
ATOM 682 N N . SER A 1 88 ? 4.267 -9.922 6.720 1.00 65.19 88 SER A N 1
ATOM 683 C CA . SER A 1 88 ? 3.505 -10.656 7.731 1.00 65.19 88 SER A CA 1
ATOM 684 C C . SER A 1 88 ? 2.589 -9.680 8.468 1.00 65.19 88 SER A C 1
ATOM 686 O O . SER A 1 88 ? 3.067 -8.700 9.050 1.00 65.19 88 SER A O 1
ATOM 688 N N . LEU A 1 89 ? 1.277 -9.918 8.406 1.00 67.25 89 LEU A N 1
ATOM 689 C CA . LEU A 1 89 ? 0.287 -9.114 9.116 1.00 67.25 89 LEU A CA 1
ATOM 690 C C . LEU A 1 89 ? 0.297 -9.516 10.596 1.00 67.25 89 LEU A C 1
ATOM 692 O O . LEU A 1 89 ? 0.009 -10.673 10.911 1.00 67.25 89 LEU A O 1
ATOM 696 N N . PRO A 1 90 ? 0.607 -8.594 11.52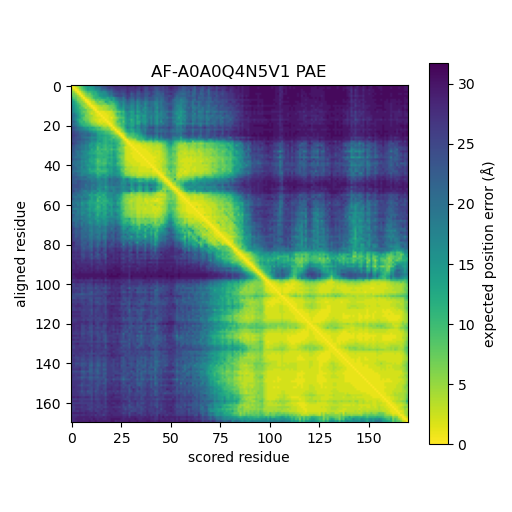5 1.00 63.25 90 PRO A N 1
ATOM 697 C CA . PRO A 1 90 ? 0.486 -8.902 12.937 1.00 63.25 90 PRO A CA 1
ATOM 698 C C . PRO A 1 90 ? -0.997 -9.084 13.283 1.00 63.25 90 PRO A C 1
ATOM 700 O O . PRO A 1 90 ? -1.851 -8.322 12.832 1.00 63.25 90 PRO A O 1
ATOM 703 N N . VAL A 1 91 ? -1.314 -10.078 14.108 1.00 62.94 91 VAL A N 1
ATOM 704 C CA . VAL A 1 91 ? -2.657 -10.228 14.675 1.00 62.94 91 VAL A CA 1
ATOM 705 C C . VAL A 1 91 ? -2.591 -9.740 16.116 1.00 62.94 91 VAL A C 1
ATOM 707 O O . VAL A 1 91 ? -1.952 -10.369 16.957 1.00 62.94 91 VAL A O 1
ATOM 710 N N . ARG A 1 92 ? -3.226 -8.602 16.410 1.00 63.25 92 ARG A N 1
ATOM 711 C CA . ARG A 1 92 ? -3.463 -8.161 17.790 1.00 63.25 92 ARG A CA 1
ATOM 712 C C . ARG A 1 92 ? -4.943 -8.329 18.084 1.00 63.25 92 ARG A C 1
ATOM 714 O O . ARG A 1 92 ? -5.723 -7.395 17.908 1.00 63.25 92 ARG A O 1
ATOM 721 N N . LEU A 1 93 ? -5.301 -9.532 18.533 1.00 57.41 93 LEU A N 1
ATOM 722 C CA . LEU A 1 93 ? -6.657 -9.857 18.965 1.00 57.41 93 LEU A CA 1
ATOM 723 C C . LEU A 1 93 ? -7.057 -8.906 20.101 1.00 57.41 93 LEU A C 1
ATOM 725 O O . LEU A 1 93 ? -6.574 -9.020 21.223 1.00 57.41 93 LEU A O 1
ATOM 729 N N . GLY A 1 94 ? -7.910 -7.940 19.779 1.00 55.06 94 GLY A N 1
ATOM 730 C CA . GLY A 1 94 ? -8.526 -7.028 20.729 1.00 55.06 94 GLY A CA 1
ATOM 731 C C . GLY A 1 94 ? -10.005 -6.930 20.403 1.00 55.06 94 GLY A C 1
ATOM 732 O O . GLY A 1 94 ? -10.401 -6.412 19.357 1.00 55.06 94 GLY A O 1
ATOM 733 N N . THR A 1 95 ? -10.826 -7.490 21.277 1.00 51.19 95 THR A N 1
ATOM 734 C CA . THR A 1 95 ? -12.275 -7.551 21.126 1.00 51.19 95 THR A CA 1
ATOM 735 C C . THR A 1 95 ? -12.905 -6.350 21.816 1.00 51.19 95 THR A C 1
ATOM 737 O O . THR A 1 95 ? -13.381 -6.483 22.927 1.00 51.19 95 THR A O 1
ATOM 740 N N . VAL A 1 96 ? -12.999 -5.213 21.124 1.00 50.41 96 VAL A N 1
ATOM 741 C CA . VAL A 1 96 ? -13.942 -4.124 21.463 1.00 50.41 96 VAL A CA 1
ATOM 742 C C . VAL A 1 96 ? -13.389 -3.041 22.424 1.00 50.41 96 VAL A C 1
ATOM 744 O O . VAL A 1 96 ? -12.972 -3.302 23.546 1.00 50.41 96 VAL A O 1
ATOM 747 N N . LEU A 1 97 ? -13.431 -1.794 21.925 1.00 54.09 97 LEU A N 1
ATOM 748 C CA . LEU A 1 97 ? -13.415 -0.501 22.637 1.00 54.09 97 LEU A CA 1
ATOM 749 C C . LEU A 1 97 ? -12.207 -0.188 23.539 1.00 54.09 97 LEU A C 1
ATOM 751 O O . LEU A 1 97 ? -12.341 0.071 24.733 1.00 54.09 97 LEU A O 1
ATOM 755 N N . ALA A 1 98 ? -11.024 -0.084 22.935 1.00 62.03 98 ALA A N 1
ATOM 756 C CA . ALA A 1 98 ? -9.975 0.758 23.505 1.00 62.03 98 ALA A CA 1
ATOM 757 C C . ALA A 1 98 ? -10.305 2.247 23.267 1.00 62.03 98 ALA A C 1
ATOM 759 O O . ALA A 1 98 ? -11.0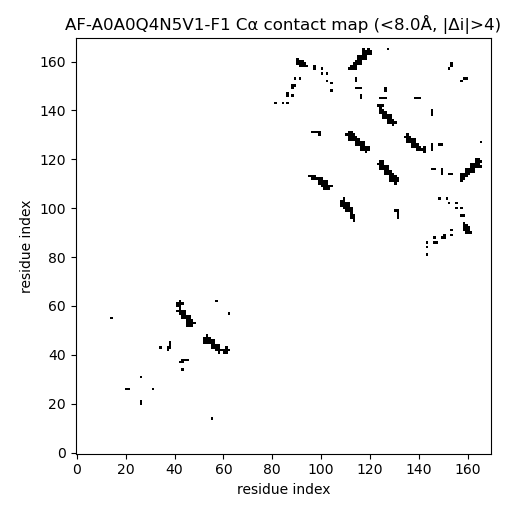01 2.589 22.309 1.00 62.03 98 ALA A O 1
ATOM 760 N N . THR A 1 99 ? -9.796 3.141 24.119 1.00 79.56 99 THR A N 1
ATOM 761 C CA . THR A 1 99 ? -9.810 4.589 23.858 1.00 79.56 99 THR A CA 1
ATOM 762 C C . THR A 1 99 ? -9.225 4.870 22.477 1.00 79.56 99 THR A C 1
ATOM 764 O O . THR A 1 99 ? -8.204 4.277 22.118 1.00 79.56 99 THR A O 1
ATOM 767 N N . ASP A 1 100 ? -9.854 5.777 21.725 1.00 87.00 100 ASP A N 1
ATOM 768 C CA . ASP A 1 100 ? -9.322 6.207 20.435 1.00 87.00 100 ASP A CA 1
ATOM 769 C C . ASP A 1 100 ? -7.881 6.689 20.583 1.00 87.00 100 ASP A C 1
ATOM 771 O O . ASP A 1 100 ? -7.535 7.424 21.514 1.00 87.00 100 ASP A O 1
ATOM 775 N N . LYS A 1 101 ? -7.045 6.262 19.645 1.00 90.50 101 LYS A N 1
ATOM 776 C CA . LYS A 1 101 ? -5.674 6.721 19.492 1.00 90.50 101 LYS A CA 1
ATOM 777 C C . LYS A 1 101 ? -5.545 7.462 18.180 1.00 90.50 101 LYS A C 1
ATOM 779 O O . LYS A 1 101 ? -6.028 6.995 17.153 1.00 90.50 101 LYS A O 1
ATOM 784 N N . GLU A 1 102 ? -4.830 8.575 18.217 1.00 93.69 102 GLU A N 1
ATOM 785 C CA . GLU A 1 102 ? -4.444 9.280 17.004 1.00 93.69 102 GLU A CA 1
ATOM 786 C C . GLU A 1 102 ? -3.340 8.498 16.288 1.00 93.69 102 GLU A C 1
ATOM 788 O O . GLU A 1 102 ? -2.264 8.253 16.842 1.00 93.69 102 GLU A O 1
ATOM 793 N N . VAL A 1 103 ? -3.614 8.095 15.052 1.00 93.25 103 VAL A N 1
ATOM 794 C CA . VAL A 1 103 ? -2.670 7.398 14.184 1.00 93.25 103 VAL A CA 1
ATOM 795 C C . VAL A 1 103 ? -2.507 8.182 12.893 1.00 93.25 103 VAL A C 1
ATOM 797 O O . VAL A 1 103 ? -3.479 8.513 12.216 1.00 93.25 103 VAL A O 1
ATOM 800 N N . ASN A 1 104 ? -1.256 8.450 12.535 1.00 93.62 104 ASN A N 1
ATOM 801 C CA . ASN A 1 104 ? -0.915 9.070 11.262 1.00 93.62 104 ASN A CA 1
ATOM 802 C C . ASN A 1 104 ? -0.785 7.989 10.195 1.00 93.62 104 ASN A C 1
ATOM 804 O O . ASN A 1 104 ? 0.033 7.085 10.340 1.00 93.62 104 ASN A O 1
ATOM 808 N N . ILE A 1 105 ? -1.559 8.097 9.125 1.00 92.75 105 ILE A N 1
ATOM 809 C CA . ILE A 1 105 ? -1.445 7.257 7.936 1.00 92.75 105 ILE A CA 1
ATOM 810 C C . ILE A 1 105 ? -1.161 8.200 6.770 1.00 92.75 105 ILE A C 1
ATOM 812 O O . ILE A 1 105 ? -1.980 9.056 6.429 1.00 92.75 105 ILE A O 1
ATOM 816 N N . ASP A 1 106 ? 0.038 8.075 6.203 1.00 89.06 106 ASP A N 1
ATOM 817 C CA . ASP A 1 106 ? 0.619 9.038 5.264 1.00 89.06 106 ASP A CA 1
ATOM 818 C C . ASP A 1 106 ? 0.518 10.490 5.776 1.00 89.06 106 ASP A C 1
ATOM 820 O O . ASP A 1 106 ? 1.165 10.842 6.762 1.00 89.06 106 ASP A O 1
ATOM 824 N N . THR A 1 107 ? -0.275 11.344 5.116 1.00 89.12 107 THR A N 1
ATOM 825 C CA . THR A 1 107 ? -0.448 12.769 5.452 1.00 89.12 107 THR A CA 1
ATOM 826 C C . THR A 1 107 ? -1.697 13.061 6.283 1.00 89.12 107 THR A C 1
ATOM 828 O O . THR A 1 107 ? -2.016 14.229 6.498 1.00 89.12 107 THR A O 1
ATOM 831 N N . HIS A 1 108 ? -2.437 12.036 6.708 1.00 92.88 108 HIS A N 1
ATOM 832 C CA . HIS A 1 108 ? -3.698 12.191 7.426 1.00 92.88 108 HIS A CA 1
ATOM 833 C C . HIS A 1 108 ? -3.606 11.584 8.824 1.00 92.88 108 HIS A C 1
ATOM 835 O O . HIS A 1 108 ? -3.037 10.510 9.018 1.00 92.88 108 HIS A O 1
ATOM 841 N N . THR A 1 109 ? -4.211 12.260 9.793 1.00 94.31 109 THR A N 1
ATOM 842 C CA . THR A 1 109 ? -4.339 11.778 11.168 1.00 94.31 109 THR A CA 1
ATOM 843 C C . THR A 1 109 ? -5.752 11.243 11.381 1.00 94.31 109 THR A C 1
ATOM 845 O O . THR A 1 109 ? -6.728 11.857 10.941 1.00 94.31 109 THR A O 1
ATOM 848 N N . TYR A 1 110 ? -5.859 10.083 12.022 1.00 93.81 110 TYR A N 1
ATOM 849 C CA . TYR A 1 110 ? -7.120 9.404 12.291 1.00 93.81 110 TYR A CA 1
ATOM 850 C C . TYR A 1 110 ? -7.224 9.067 13.773 1.00 93.81 110 TYR A C 1
ATOM 852 O O . TYR A 1 110 ? -6.300 8.479 14.329 1.00 93.81 110 TYR A O 1
ATOM 860 N N . SER A 1 111 ? -8.385 9.330 14.368 1.00 93.50 111 SER A N 1
ATOM 861 C CA . SER A 1 111 ? -8.735 8.829 15.696 1.00 93.50 111 SER A CA 1
ATOM 862 C C . SER A 1 111 ? -9.296 7.412 15.570 1.00 93.50 111 SER A C 1
ATOM 864 O O . SER A 1 111 ? -10.338 7.211 14.943 1.00 93.50 111 SER A O 1
ATOM 866 N N . VAL A 1 112 ? -8.582 6.411 16.091 1.00 92.50 112 VAL A N 1
ATOM 867 C CA . VAL A 1 112 ? -8.850 4.989 15.825 1.00 92.50 112 VAL A CA 1
ATOM 868 C C . VAL A 1 112 ? -8.822 4.169 17.113 1.00 92.50 112 VAL A C 1
ATOM 870 O O . VAL A 1 112 ? -7.852 4.198 17.865 1.00 92.50 112 VAL A O 1
ATOM 873 N N . SER A 1 113 ? -9.862 3.368 17.333 1.00 89.50 113 SER A N 1
ATOM 874 C CA . SER A 1 113 ? -9.934 2.359 18.403 1.00 89.50 113 SER A CA 1
ATOM 875 C C . SER A 1 113 ? -9.587 0.947 17.913 1.00 89.50 113 SER A C 1
ATOM 877 O O . SER A 1 113 ? -9.090 0.121 18.683 1.00 89.50 113 SER A O 1
ATOM 879 N N . ARG A 1 114 ? -9.821 0.671 16.623 1.00 89.38 114 ARG A N 1
ATOM 880 C CA . ARG A 1 114 ? -9.557 -0.610 15.963 1.00 89.38 114 ARG A CA 1
ATOM 881 C C . ARG A 1 114 ? -9.242 -0.419 14.480 1.00 89.38 114 ARG A C 1
ATOM 883 O O . ARG A 1 114 ? -9.851 0.427 13.830 1.00 89.38 114 ARG A O 1
ATOM 890 N N . ALA A 1 115 ? -8.343 -1.235 13.942 1.00 91.81 115 ALA A N 1
ATOM 891 C CA . ALA A 1 115 ? -8.095 -1.329 12.510 1.00 91.81 115 ALA A CA 1
ATOM 892 C C . ALA A 1 115 ? -8.209 -2.771 12.022 1.00 91.81 115 ALA A C 1
ATOM 894 O O . ALA A 1 115 ? -7.696 -3.674 12.669 1.00 91.81 115 ALA A O 1
ATOM 895 N N . ASP A 1 116 ? -8.823 -2.996 10.868 1.00 91.38 116 ASP A N 1
ATOM 896 C CA . ASP A 1 116 ? -8.936 -4.320 10.266 1.00 91.38 116 ASP A CA 1
ATOM 897 C C . ASP A 1 116 ? -8.397 -4.299 8.830 1.00 91.38 116 ASP A C 1
ATOM 899 O O . ASP A 1 116 ? -8.702 -3.403 8.036 1.00 91.38 116 ASP A O 1
ATOM 903 N N . PHE A 1 117 ? -7.573 -5.295 8.500 1.00 92.50 117 PHE A N 1
ATOM 904 C CA . PHE A 1 117 ? -7.173 -5.575 7.126 1.00 92.50 117 PHE A CA 1
ATOM 905 C C . PHE A 1 117 ? -8.308 -6.347 6.454 1.00 92.50 117 PHE A C 1
ATOM 907 O O . PHE A 1 117 ? -8.568 -7.502 6.800 1.00 92.50 117 PHE A O 1
ATOM 914 N N . VAL A 1 118 ? -8.996 -5.713 5.508 1.00 92.56 118 VAL A N 1
ATOM 915 C CA . VAL A 1 118 ? -10.181 -6.291 4.871 1.00 92.56 118 VAL A CA 1
ATOM 916 C C . VAL A 1 118 ? -9.819 -6.871 3.513 1.00 92.56 118 VAL A C 1
ATOM 918 O O . VAL A 1 118 ? -9.249 -6.179 2.669 1.00 92.56 118 VAL A O 1
ATOM 921 N N . ILE A 1 119 ? -10.209 -8.125 3.286 1.00 91.75 119 ILE A N 1
ATOM 922 C CA . ILE A 1 119 ? -10.202 -8.777 1.973 1.00 91.75 119 ILE A CA 1
ATOM 923 C C . ILE A 1 119 ? -11.644 -8.797 1.466 1.00 91.75 119 ILE A C 1
ATOM 925 O O . ILE A 1 119 ? -12.522 -9.405 2.080 1.00 91.75 119 ILE A O 1
ATOM 929 N N . ARG A 1 120 ? -11.901 -8.109 0.356 1.00 91.56 120 ARG A N 1
ATOM 930 C CA . ARG A 1 120 ? -13.223 -8.040 -0.274 1.00 91.56 120 ARG A CA 1
ATOM 931 C C . ARG A 1 120 ? -13.454 -9.244 -1.181 1.00 91.56 120 ARG A C 1
ATOM 933 O O . ARG A 1 120 ? -12.514 -9.821 -1.724 1.00 91.56 120 ARG A O 1
ATOM 940 N N . ASN A 1 121 ? -14.723 -9.570 -1.417 1.00 88.50 121 ASN A N 1
ATOM 941 C CA . ASN A 1 121 ? -15.104 -10.662 -2.315 1.00 88.50 121 ASN A CA 1
ATOM 942 C C . ASN A 1 121 ? -14.667 -10.444 -3.782 1.00 88.50 121 ASN A C 1
ATOM 944 O O . ASN A 1 121 ? -14.549 -11.405 -4.533 1.00 88.50 121 ASN A O 1
ATOM 948 N N . ASP A 1 122 ? -14.402 -9.197 -4.193 1.00 86.69 122 ASP A N 1
ATOM 949 C CA . ASP A 1 122 ? -13.854 -8.860 -5.518 1.00 86.69 122 ASP A CA 1
ATOM 950 C C . ASP A 1 122 ? -12.321 -9.025 -5.609 1.00 86.69 122 ASP A C 1
ATOM 952 O O . ASP A 1 122 ? -11.717 -8.689 -6.627 1.00 86.69 122 ASP A O 1
ATOM 956 N N . GLY A 1 123 ? -11.681 -9.530 -4.547 1.00 83.75 123 GLY A N 1
ATOM 957 C CA . GLY A 1 123 ? -10.237 -9.739 -4.461 1.00 83.75 123 GLY A CA 1
ATOM 958 C C . GLY A 1 123 ? -9.433 -8.480 -4.131 1.00 83.75 123 GLY A C 1
ATOM 959 O O . GLY A 1 123 ? -8.209 -8.559 -4.011 1.00 83.75 123 GLY A O 1
ATOM 960 N N . LYS A 1 124 ? -10.077 -7.318 -3.961 1.00 90.19 124 LYS A N 1
ATOM 961 C CA . LYS A 1 124 ? -9.400 -6.101 -3.497 1.00 90.19 124 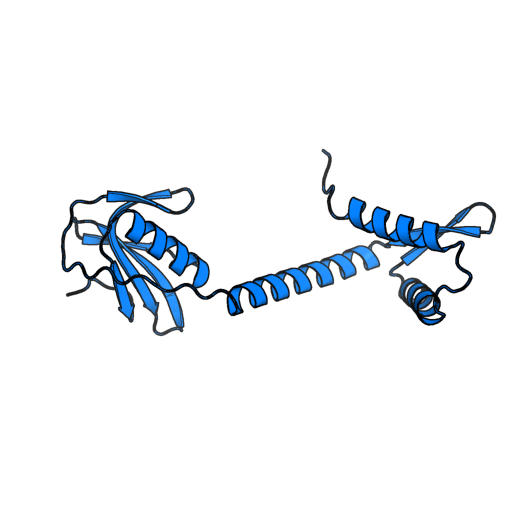LYS A CA 1
ATOM 962 C C . LYS A 1 124 ? -9.240 -6.103 -1.983 1.00 90.19 124 LYS A C 1
ATOM 964 O O . LYS A 1 124 ? -9.893 -6.846 -1.253 1.00 90.19 124 LYS A O 1
ATOM 969 N N . THR A 1 125 ? -8.387 -5.205 -1.511 1.00 93.25 125 THR A N 1
ATOM 970 C CA . THR A 1 125 ? -8.137 -4.997 -0.086 1.00 93.25 125 THR A CA 1
ATOM 971 C C . THR A 1 125 ? -8.342 -3.543 0.294 1.00 93.25 125 THR A C 1
ATOM 973 O O . THR A 1 125 ? -8.024 -2.654 -0.496 1.00 93.25 125 THR A O 1
ATOM 976 N N . CYS A 1 126 ? -8.790 -3.299 1.517 1.00 95.06 126 CYS A N 1
ATOM 977 C CA . CYS A 1 126 ? -8.806 -1.969 2.115 1.00 95.06 126 CYS A CA 1
ATOM 978 C C . CYS A 1 126 ? -8.425 -2.041 3.593 1.00 95.06 126 CYS A C 1
ATOM 980 O O . CYS A 1 126 ? -8.497 -3.097 4.225 1.00 95.06 126 CYS A O 1
ATOM 982 N N . LEU A 1 127 ? -8.032 -0.897 4.144 1.00 95.50 127 LEU A N 1
ATOM 983 C CA . LEU A 1 127 ? -7.888 -0.726 5.582 1.00 95.50 127 LEU A CA 1
ATOM 984 C C . LEU A 1 127 ? -9.194 -0.163 6.137 1.00 95.50 127 LEU A C 1
ATOM 986 O O . LEU A 1 127 ? -9.624 0.912 5.719 1.00 95.50 127 LEU A O 1
ATOM 990 N N . GLN A 1 128 ? -9.808 -0.870 7.079 1.00 94.62 128 GLN A N 1
ATOM 991 C CA . GLN A 1 128 ? -10.980 -0.385 7.795 1.00 94.62 128 GLN A CA 1
ATOM 992 C C . GLN A 1 128 ? -10.558 0.132 9.167 1.00 94.62 128 GLN A C 1
ATOM 994 O O . GLN A 1 128 ? -10.061 -0.628 9.991 1.00 94.62 128 GLN A O 1
ATOM 999 N N . LEU A 1 129 ? -10.769 1.417 9.427 1.00 93.88 129 LEU A N 1
ATOM 1000 C CA . LEU A 1 129 ? -10.538 2.043 10.725 1.00 93.88 129 LEU A CA 1
ATOM 1001 C C . LEU A 1 129 ? -11.875 2.262 11.419 1.00 93.88 129 LEU A C 1
ATOM 1003 O O . LEU A 1 129 ? -12.812 2.757 10.798 1.00 93.88 129 LEU A O 1
ATOM 1007 N N . SER A 1 130 ? -11.955 1.915 12.698 1.00 91.50 130 SER A N 1
ATOM 1008 C CA . SER A 1 130 ? -13.131 2.162 13.530 1.00 91.50 130 SER A CA 1
ATOM 1009 C C . SER A 1 130 ? -12.746 2.938 14.780 1.00 91.50 130 SER A C 1
ATOM 1011 O O . SER A 1 130 ? -11.770 2.594 15.453 1.00 91.50 130 SER A O 1
ATOM 1013 N N . ASN A 1 131 ? -13.520 3.958 15.132 1.00 90.25 131 ASN A N 1
ATOM 1014 C CA . ASN A 1 131 ? -13.385 4.653 16.414 1.00 90.25 131 ASN A CA 1
ATOM 1015 C C . ASN A 1 131 ? -14.375 4.098 17.454 1.00 90.25 131 ASN A C 1
ATOM 1017 O O . ASN A 1 131 ? -15.257 3.295 17.139 1.00 90.25 131 ASN A O 1
ATOM 1021 N N . LYS A 1 132 ? -14.240 4.530 18.708 1.00 87.44 132 LYS A N 1
ATOM 1022 C CA . LYS A 1 132 ? -15.093 4.097 19.824 1.00 87.44 132 LYS A CA 1
ATOM 1023 C C . LYS A 1 132 ? -16.557 4.512 19.661 1.00 87.44 132 LYS A C 1
ATOM 1025 O O . LYS A 1 132 ? -17.434 3.914 20.275 1.00 87.44 132 LYS A O 1
ATOM 1030 N N . GLN A 1 133 ? -16.820 5.538 18.850 1.00 85.88 133 GLN A N 1
ATOM 1031 C CA . GLN A 1 133 ? -18.169 5.997 18.503 1.00 85.88 133 GLN A CA 1
ATOM 1032 C C . GLN A 1 133 ? -18.826 5.074 17.462 1.00 85.88 133 GLN A C 1
ATOM 1034 O O . GLN A 1 133 ? -20.014 5.196 17.174 1.00 85.88 133 GLN A O 1
ATOM 1039 N N . GLY A 1 134 ? -18.071 4.109 16.927 1.00 81.50 134 GLY A N 1
ATOM 1040 C CA . GLY A 1 134 ? -18.539 3.164 15.928 1.00 81.50 134 GLY A CA 1
ATOM 1041 C C . GLY A 1 134 ? -18.597 3.753 14.521 1.00 81.50 134 GLY A C 1
ATOM 1042 O O . GLY A 1 134 ? -19.263 3.161 13.665 1.00 81.50 134 GLY A O 1
ATOM 1043 N N . GLU A 1 135 ? -17.936 4.886 14.281 1.00 88.94 135 GLU A N 1
ATOM 1044 C CA . GLU A 1 135 ? -17.705 5.406 12.938 1.00 88.94 135 GLU A CA 1
ATOM 1045 C C . GLU A 1 135 ? -16.663 4.538 12.241 1.00 88.94 135 GLU A C 1
ATOM 1047 O O . GLU A 1 135 ? -15.656 4.152 12.838 1.00 88.94 135 GLU A O 1
ATOM 1052 N N . VAL A 1 136 ? -16.920 4.234 10.970 1.00 91.12 136 VAL A N 1
ATOM 1053 C CA . VAL A 1 136 ? -16.066 3.380 10.148 1.00 91.12 136 VAL A CA 1
ATOM 1054 C C . VAL A 1 136 ? -15.528 4.199 8.987 1.00 91.12 136 VAL A C 1
ATOM 1056 O O . VAL A 1 136 ? -16.289 4.859 8.279 1.00 91.12 136 VAL A O 1
ATOM 1059 N N . LYS A 1 137 ? -14.215 4.132 8.768 1.00 94.38 137 LYS A N 1
ATOM 1060 C CA . LYS A 1 137 ? -13.545 4.758 7.632 1.00 94.38 137 LYS A CA 1
ATOM 1061 C C . LYS A 1 137 ? -12.759 3.725 6.844 1.00 94.38 137 LYS A C 1
ATOM 1063 O O . LYS A 1 137 ? -11.931 3.007 7.398 1.00 94.38 137 LYS A O 1
ATOM 1068 N N . LEU A 1 138 ? -13.022 3.680 5.545 1.00 94.94 138 LEU A N 1
ATOM 1069 C CA . LEU A 1 138 ? -12.361 2.787 4.606 1.00 94.94 138 LEU A CA 1
ATOM 1070 C C . LEU A 1 138 ? -11.271 3.557 3.872 1.00 94.94 138 LEU A C 1
ATOM 1072 O O . LEU A 1 138 ? -11.499 4.670 3.394 1.00 94.94 138 LEU A O 1
ATOM 1076 N N . ILE A 1 139 ? -10.083 2.969 3.807 1.00 95.44 139 ILE A N 1
ATOM 1077 C CA . ILE A 1 139 ? -8.949 3.517 3.072 1.00 95.44 139 ILE A CA 1
ATOM 1078 C C . ILE A 1 139 ? -8.544 2.494 2.016 1.00 95.44 139 ILE A C 1
ATOM 1080 O O . ILE A 1 139 ? -8.088 1.393 2.335 1.00 95.44 139 ILE A O 1
ATOM 1084 N N . ASP A 1 140 ? -8.738 2.869 0.755 1.00 94.19 140 ASP A N 1
ATOM 1085 C CA . ASP A 1 140 ? -8.377 2.058 -0.401 1.00 94.19 140 ASP A CA 1
ATOM 1086 C C . ASP A 1 140 ? -6.909 2.238 -0.787 1.00 94.19 140 ASP A C 1
ATOM 1088 O O . ASP A 1 140 ? -6.314 3.305 -0.628 1.00 94.19 140 ASP A O 1
ATOM 1092 N N . GLY A 1 141 ? -6.322 1.179 -1.337 1.00 89.62 141 GLY A N 1
ATOM 1093 C CA . GLY A 1 141 ? -4.943 1.187 -1.795 1.00 89.62 141 GLY A CA 1
ATOM 1094 C C . GLY A 1 141 ? -4.477 -0.196 -2.247 1.00 89.62 141 GLY A C 1
ATOM 1095 O O . GLY A 1 141 ? -5.171 -1.193 -2.032 1.00 89.62 141 GLY A O 1
ATOM 1096 N N . PRO A 1 142 ? -3.294 -0.285 -2.875 1.00 89.06 142 PRO A N 1
ATOM 1097 C CA . PRO A 1 142 ? -2.689 -1.567 -3.212 1.00 89.06 142 PRO A CA 1
ATOM 1098 C C . PRO A 1 142 ? -2.465 -2.429 -1.956 1.00 89.06 142 PRO A C 1
ATOM 1100 O O . PRO A 1 142 ? -2.069 -1.875 -0.926 1.00 89.06 142 PRO A O 1
ATOM 1103 N N . PRO A 1 143 ? -2.601 -3.768 -2.024 1.00 87.00 143 PRO A N 1
ATOM 1104 C CA . PRO A 1 143 ? -2.498 -4.646 -0.852 1.00 87.00 143 PRO A CA 1
ATOM 1105 C C . PRO A 1 143 ? -1.240 -4.439 -0.003 1.00 87.00 143 PRO A C 1
ATOM 1107 O O . PRO A 1 143 ? -1.307 -4.422 1.223 1.00 87.00 143 PRO A O 1
ATOM 1110 N N . LEU A 1 144 ? -0.093 -4.204 -0.645 1.00 87.25 144 LEU A N 1
ATOM 1111 C CA . LEU A 1 144 ? 1.174 -3.947 0.043 1.00 87.25 144 LEU A CA 1
ATOM 1112 C C . LEU A 1 144 ? 1.163 -2.633 0.845 1.00 87.25 144 LEU A C 1
ATOM 1114 O O . LEU A 1 144 ? 1.756 -2.546 1.921 1.00 87.25 144 LEU A O 1
ATOM 1118 N N . VAL A 1 145 ? 0.499 -1.605 0.317 1.00 89.50 145 VAL A N 1
ATOM 1119 C CA . VAL A 1 145 ? 0.343 -0.306 0.982 1.00 89.50 145 VAL A CA 1
ATOM 1120 C C . VAL A 1 145 ? -0.621 -0.448 2.159 1.00 89.50 145 VAL A C 1
ATOM 1122 O O . VAL A 1 145 ? -0.273 -0.054 3.271 1.00 89.50 145 VAL A O 1
ATOM 1125 N N . ILE A 1 146 ? -1.760 -1.121 1.949 1.00 92.62 146 ILE A N 1
ATOM 1126 C CA . ILE A 1 146 ? -2.725 -1.439 3.012 1.00 92.62 146 ILE A CA 1
ATOM 1127 C C . ILE A 1 146 ? -2.053 -2.211 4.152 1.00 92.62 146 ILE A C 1
ATOM 1129 O O . ILE A 1 146 ? -2.212 -1.853 5.317 1.00 92.62 146 ILE A O 1
ATOM 1133 N N . ALA A 1 147 ? -1.252 -3.231 3.835 1.00 90.50 147 ALA A N 1
ATOM 1134 C CA . ALA A 1 147 ? -0.548 -4.039 4.828 1.00 90.50 147 ALA A CA 1
ATOM 1135 C C . ALA A 1 147 ? 0.448 -3.212 5.660 1.00 90.50 147 ALA A C 1
ATOM 1137 O O . ALA A 1 147 ? 0.593 -3.434 6.864 1.00 90.50 147 ALA A O 1
ATOM 1138 N N . ARG A 1 148 ? 1.114 -2.227 5.040 1.00 90.81 148 ARG A N 1
ATOM 1139 C CA . ARG A 1 148 ? 2.027 -1.309 5.733 1.00 90.81 148 ARG A CA 1
ATOM 1140 C C . ARG A 1 148 ? 1.281 -0.390 6.694 1.00 90.81 148 ARG A C 1
ATOM 1142 O O . ARG A 1 148 ? 1.688 -0.285 7.848 1.00 90.81 148 ARG A O 1
ATOM 1149 N N . TRP A 1 149 ? 0.198 0.237 6.241 1.00 94.62 149 TRP A N 1
ATOM 1150 C CA . TRP A 1 149 ? -0.626 1.093 7.095 1.00 94.62 149 TRP A CA 1
ATOM 1151 C C . TRP A 1 149 ? -1.247 0.303 8.248 1.00 94.62 149 TRP A C 1
ATOM 1153 O O . TRP A 1 149 ? -1.190 0.741 9.391 1.00 94.62 149 TRP A O 1
ATOM 1163 N N . TYR A 1 150 ? -1.752 -0.902 7.980 1.00 92.94 150 TYR A N 1
ATOM 1164 C CA . TYR A 1 150 ? -2.265 -1.796 9.017 1.00 92.94 150 TYR A CA 1
ATOM 1165 C C . TYR A 1 150 ? -1.201 -2.101 10.081 1.00 92.94 150 TYR A C 1
ATOM 1167 O O . TYR A 1 150 ? -1.447 -1.931 11.274 1.00 92.94 150 TYR A O 1
ATOM 1175 N N . LYS A 1 151 ? 0.020 -2.467 9.665 1.00 89.38 151 LYS A N 1
ATOM 1176 C CA . LYS A 1 151 ? 1.140 -2.692 10.590 1.00 89.38 151 LYS A CA 1
ATOM 1177 C C . LYS A 1 151 ? 1.456 -1.446 11.426 1.00 89.38 151 LYS A C 1
ATOM 1179 O O . LYS A 1 151 ? 1.609 -1.565 12.638 1.00 89.38 151 LYS A O 1
ATOM 1184 N N . GLN A 1 152 ? 1.498 -0.270 10.803 1.00 90.81 152 GLN A N 1
ATOM 1185 C CA . GLN A 1 152 ? 1.746 1.001 11.487 1.00 90.81 152 GLN A CA 1
ATOM 1186 C C . GLN A 1 152 ? 0.690 1.291 12.568 1.00 90.81 152 GLN A C 1
ATOM 1188 O O . GLN A 1 152 ? 1.029 1.708 13.676 1.00 90.81 152 GLN A O 1
ATOM 1193 N N . VAL A 1 153 ? -0.585 1.018 12.281 1.00 91.31 153 VAL A N 1
ATOM 1194 C CA . VAL A 1 153 ? -1.677 1.179 13.253 1.00 91.31 153 VAL A CA 1
ATOM 1195 C C . VAL A 1 153 ? -1.513 0.219 14.440 1.00 91.31 153 VAL A C 1
ATOM 1197 O O . VAL A 1 153 ? -1.664 0.619 15.596 1.00 91.31 153 VAL A O 1
ATOM 1200 N N . LEU A 1 154 ? -1.124 -1.033 14.189 1.00 88.00 154 LEU A N 1
ATOM 1201 C CA . LEU A 1 154 ? -0.865 -2.004 15.257 1.00 88.00 154 LEU A CA 1
ATOM 1202 C C . LEU A 1 154 ? 0.363 -1.659 16.109 1.00 88.00 154 LEU A C 1
ATOM 1204 O O . LEU A 1 154 ? 0.371 -1.920 17.315 1.00 88.00 154 LEU A O 1
ATOM 1208 N N . GLU A 1 155 ? 1.395 -1.069 15.510 1.00 87.62 155 GLU A N 1
ATOM 1209 C CA . GLU A 1 155 ? 2.581 -0.570 16.218 1.00 87.62 155 GLU A CA 1
ATOM 1210 C C . GLU A 1 155 ? 2.248 0.624 17.126 1.00 87.62 155 GLU A C 1
ATOM 1212 O O . GLU A 1 155 ? 2.792 0.715 18.225 1.00 87.62 155 GLU A O 1
ATOM 1217 N N . ALA A 1 156 ? 1.260 1.453 16.760 1.00 87.81 156 ALA A N 1
ATOM 1218 C CA . ALA A 1 156 ? 0.670 2.464 17.651 1.00 87.81 156 ALA A CA 1
ATOM 1219 C C . ALA A 1 156 ? -0.153 1.850 18.813 1.00 87.81 156 ALA A C 1
ATOM 1221 O O . ALA A 1 156 ? -0.671 2.542 19.701 1.00 87.81 156 ALA A O 1
ATOM 1222 N N . GLY A 1 157 ? -0.272 0.520 18.846 1.00 86.12 157 GLY A N 1
ATOM 1223 C CA . GLY A 1 157 ? -0.969 -0.229 19.882 1.00 86.12 157 GLY A CA 1
ATOM 1224 C C . GLY A 1 157 ? -2.485 -0.122 19.775 1.00 86.12 157 GLY A C 1
ATOM 1225 O O . GLY A 1 157 ? -3.157 -0.174 20.806 1.00 86.12 157 GLY A O 1
ATOM 1226 N N . VAL A 1 158 ? -3.006 0.093 18.569 1.00 88.56 158 VAL A N 1
ATOM 1227 C CA . VAL A 1 158 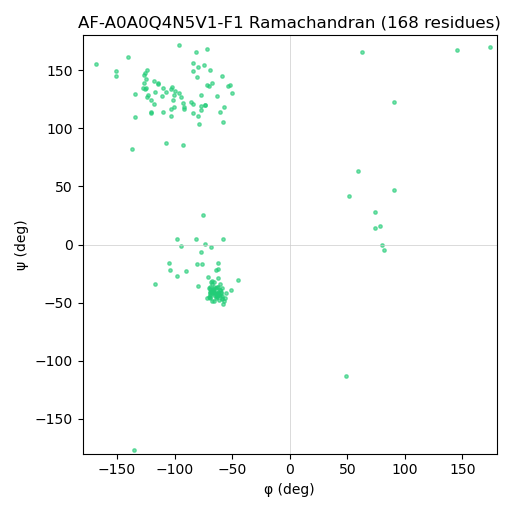? -4.426 -0.077 18.250 1.00 88.56 158 VAL A CA 1
ATOM 1228 C C . VAL A 1 158 ? -4.692 -1.569 18.031 1.00 88.56 158 VAL A C 1
ATOM 1230 O O . VAL A 1 158 ? -3.821 -2.299 17.551 1.00 88.56 158 VAL A O 1
ATOM 1233 N N . ALA A 1 159 ? -5.867 -2.047 18.437 1.00 86.19 159 ALA A N 1
ATOM 1234 C CA . ALA A 1 159 ? -6.271 -3.430 18.201 1.00 86.19 159 ALA A CA 1
ATOM 1235 C C . ALA A 1 159 ? -6.538 -3.669 16.711 1.00 86.19 159 ALA A C 1
ATOM 1237 O O . ALA A 1 159 ? -6.992 -2.762 16.011 1.00 86.19 159 ALA A O 1
ATOM 1238 N N . GLY A 1 160 ? -6.323 -4.892 16.230 1.00 86.38 160 GLY A N 1
ATOM 1239 C CA . GLY A 1 160 ? -6.683 -5.180 14.854 1.00 86.38 160 GLY A CA 1
ATOM 1240 C C . GLY A 1 160 ? -6.681 -6.637 14.448 1.00 86.38 160 GLY A C 1
ATOM 1241 O O . GLY A 1 160 ? -6.008 -7.481 15.048 1.00 86.38 160 GLY A O 1
ATOM 1242 N N . GLY A 1 161 ? -7.479 -6.912 13.424 1.00 87.62 161 GLY A N 1
ATOM 1243 C CA . GLY A 1 161 ? -7.656 -8.235 12.856 1.00 87.62 161 GLY A CA 1
ATOM 1244 C C . GLY A 1 161 ? -7.635 -8.245 11.332 1.00 87.62 161 GLY A C 1
ATOM 1245 O O . GLY A 1 161 ? -7.433 -7.234 10.658 1.00 87.62 161 GLY A O 1
ATOM 1246 N N . VAL A 1 162 ? -7.854 -9.441 10.796 1.00 88.62 162 VAL A N 1
ATOM 1247 C CA . VAL A 1 162 ? -8.108 -9.665 9.373 1.00 88.62 162 VAL A CA 1
ATOM 1248 C C . VAL A 1 162 ? -9.582 -10.019 9.227 1.00 88.62 162 VAL A C 1
ATOM 1250 O O . VAL A 1 162 ? -10.079 -10.875 9.961 1.00 88.62 162 VAL A O 1
ATOM 1253 N N . GLN A 1 163 ? -10.270 -9.367 8.295 1.00 86.00 163 GLN A N 1
ATOM 1254 C CA . GLN A 1 163 ? -11.697 -9.553 8.055 1.00 86.00 163 GLN A CA 1
ATOM 1255 C C . GLN A 1 163 ? -11.963 -9.880 6.585 1.00 86.00 163 GLN A C 1
ATOM 1257 O O . GLN A 1 163 ? -11.289 -9.379 5.683 1.00 86.00 163 GLN A O 1
ATOM 1262 N N . ILE A 1 164 ? -12.974 -10.713 6.347 1.00 88.62 164 ILE A N 1
ATOM 1263 C CA . ILE A 1 164 ? -13.560 -10.888 5.020 1.00 88.62 164 ILE A CA 1
ATOM 1264 C C . ILE A 1 164 ? -14.757 -9.949 4.904 1.00 88.62 164 ILE A C 1
ATOM 1266 O O . ILE A 1 164 ? -15.657 -9.998 5.741 1.00 88.62 164 ILE A O 1
ATOM 1270 N N . ASN A 1 165 ? -14.768 -9.141 3.843 1.00 88.94 165 ASN A N 1
ATOM 1271 C CA . ASN A 1 165 ? -15.711 -8.046 3.601 1.00 88.94 165 ASN A CA 1
ATOM 1272 C C . ASN A 1 165 ? -15.649 -6.918 4.641 1.00 88.94 165 ASN A C 1
ATOM 1274 O O . ASN A 1 165 ? -15.040 -7.035 5.697 1.00 88.94 165 ASN A O 1
ATOM 1278 N N . GLU A 1 166 ? -16.258 -5.786 4.311 1.00 87.81 166 GLU A N 1
ATOM 1279 C CA . GLU A 1 166 ? -16.374 -4.625 5.196 1.00 87.81 166 GLU A CA 1
ATOM 1280 C C . GLU A 1 166 ? -17.499 -4.843 6.213 1.00 87.81 166 GLU A C 1
ATOM 1282 O O . GLU A 1 166 ? -18.461 -5.563 5.945 1.00 87.81 166 GLU A O 1
ATOM 1287 N N . GLY A 1 167 ? -17.40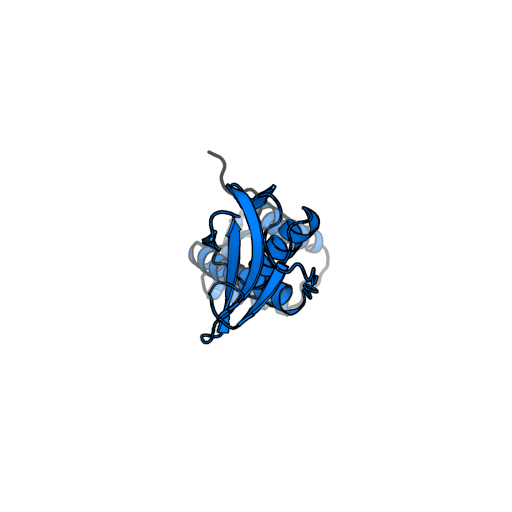1 -4.208 7.378 1.00 80.62 167 GLY A N 1
ATOM 1288 C CA . GLY A 1 167 ? -18.427 -4.314 8.413 1.00 80.62 167 GLY A CA 1
ATOM 1289 C C . GLY A 1 167 ? -17.860 -4.275 9.820 1.00 80.62 167 GLY A C 1
ATOM 1290 O O . GLY A 1 167 ? -16.654 -4.395 10.023 1.00 80.62 167 GLY A O 1
ATOM 1291 N N . LYS A 1 168 ? -18.741 -4.100 10.806 1.00 69.00 168 LYS A N 1
ATOM 1292 C CA . LYS A 1 168 ? -18.348 -4.112 12.216 1.00 69.00 168 LYS A CA 1
ATOM 1293 C C . LYS A 1 168 ? -18.126 -5.562 12.665 1.00 69.00 168 LYS A C 1
ATOM 1295 O O . LYS A 1 168 ? -19.028 -6.375 12.458 1.00 69.00 168 LYS A O 1
ATOM 1300 N N . PRO A 1 169 ? -16.981 -5.892 13.281 1.00 59.00 169 PRO A N 1
ATOM 1301 C CA . PRO A 1 169 ? -16.812 -7.187 13.921 1.00 59.00 169 PRO A CA 1
ATOM 1302 C C . PRO A 1 169 ? -17.827 -7.306 15.067 1.00 59.00 169 PRO A C 1
ATOM 1304 O O . PRO A 1 169 ? -17.948 -6.379 15.872 1.00 59.00 169 PRO A O 1
ATOM 1307 N N . GLY A 1 170 ? -18.593 -8.401 15.059 1.00 52.66 170 GLY A N 1
ATOM 1308 C CA . GLY A 1 170 ? -19.592 -8.730 16.082 1.00 52.66 170 GLY A CA 1
ATOM 1309 C C . GLY A 1 170 ? -18.986 -9.139 17.415 1.00 52.66 170 GLY A C 1
ATOM 1310 O O . GLY A 1 170 ? -17.785 -9.500 17.441 1.00 52.66 170 GLY A O 1
#

Solvent-accessible surface area (backbone atoms only — not comparable to full-atom values): 10006 Å² total; per-residue (Å²): 136,93,81,70,86,64,64,61,52,55,54,50,48,51,53,51,55,52,60,70,43,68,79,47,98,66,74,52,69,67,57,56,53,48,55,50,50,39,34,74,70,54,26,37,43,72,47,66,55,95,92,40,80,72,44,80,44,70,28,73,64,26,45,56,52,50,49,53,50,50,52,52,49,49,52,50,50,54,51,50,52,58,75,68,60,84,78,86,79,77,75,42,92,57,90,77,76,46,78,60,38,83,42,75,54,91,95,44,78,41,67,28,18,32,40,31,49,25,42,35,93,87,74,49,39,32,32,39,37,27,28,67,89,69,52,74,47,79,46,78,51,57,61,72,56,35,52,50,52,52,47,54,43,45,72,74,68,34,28,26,48,79,39,80,42,88,79,82,85,128

Sequence (170 aa):
MKRGGIAATQLKSIISWLKEREGEKTFDSNVRRSIFRLKEAGLLQFTVSNGTPFDISLTEQGYLQGLNISQKVTLAHDAFKSSTLCISLPVRLGTVLATDKEVNIDTHTYSVSRADFVIRNDGKTCLQLSNKQGEVKLIDGPPLVIARWYKQVLEAGVAGGVQINEGKPG

Nearest PDB structures (foldseek):
  3fm5-assembly3_D  TM=7.582E-01  e=6.119E-01  Rhodococcus jostii RHA1
  5x7z-assembly1_A-2  TM=6.753E-01  e=3.444E+00  Mycobacterium tuberculosis H37Rv
  4gcv-assembly1_A  TM=4.756E-01  e=1.936E+00  Pseudomonas aeruginosa PAO1
  5x68-assembly2_B  TM=3.317E-01  e=5.740E-01  Homo sapiens
  2ec3-assembly1_A  TM=3.623E-01  e=2.346E+00  Homo sapiens

Foldseek 3Di:
DDPDPPVVVVVVVVVVVVVVCVPPPDPPPVNVVVLVVCVVVVQWDFDDDPNHRDDIDGDPVVVVVVVVVVVVVVVVVVVVVVVPDDQDQDAQDDDADDAFDWADQPPDTDGAQEWEWEQEPVRATWIWGAHNVGDIDTGGDHSVSRSVSNVRCVVSVHHYYYYYDDDDDD

Radius of gyration: 26.84 Å; Cα contacts (8 Å, |Δi|>4): 211; chains: 1; bounding box: 60×37×66 Å